Protein AF-A0A7W0YVH3-F1 (afdb_monomer)

Structure (mmCIF, N/CA/C/O backbone):
data_AF-A0A7W0YVH3-F1
#
_entry.id   AF-A0A7W0YVH3-F1
#
loop_
_atom_site.group_PDB
_atom_site.id
_atom_site.type_symbol
_atom_site.label_atom_id
_atom_site.label_alt_id
_atom_site.label_comp_id
_atom_site.label_asym_id
_atom_site.label_entity_id
_atom_site.label_seq_id
_atom_site.pdbx_PDB_ins_code
_atom_site.Cartn_x
_atom_site.Cartn_y
_atom_site.Cartn_z
_atom_site.occupancy
_atom_site.B_iso_or_equiv
_atom_site.auth_seq_id
_atom_site.auth_comp_id
_atom_site.auth_asym_id
_atom_site.auth_atom_id
_atom_site.pdbx_PDB_model_num
ATOM 1 N N . MET A 1 1 ? -7.917 25.726 10.525 1.00 43.38 1 MET A N 1
ATOM 2 C CA . MET A 1 1 ? -8.535 24.396 10.728 1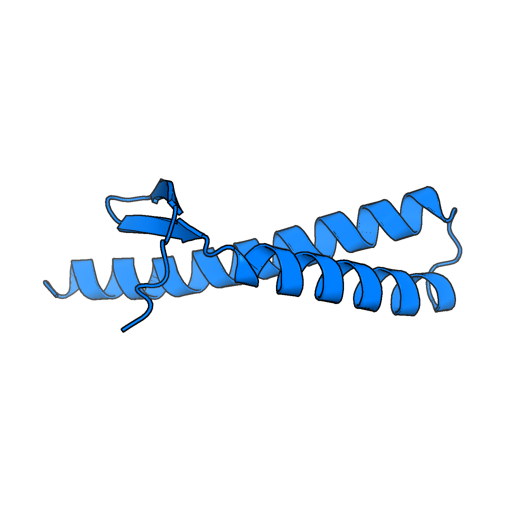.00 43.38 1 MET A CA 1
ATOM 3 C C . MET A 1 1 ? -8.857 23.802 9.361 1.00 43.38 1 MET A C 1
ATOM 5 O O . MET A 1 1 ? -9.995 23.834 8.914 1.00 43.38 1 MET A O 1
ATOM 9 N N . THR A 1 2 ? -7.838 23.349 8.632 1.00 48.91 2 THR A N 1
ATOM 10 C CA . THR A 1 2 ? -8.012 22.652 7.352 1.00 48.91 2 THR A CA 1
ATOM 11 C C . THR A 1 2 ? -8.494 21.240 7.657 1.00 48.91 2 THR A C 1
ATOM 13 O O . THR A 1 2 ? -7.697 20.345 7.919 1.00 48.91 2 THR A O 1
ATOM 16 N N . GLY A 1 3 ? -9.816 21.057 7.708 1.00 50.22 3 GLY A N 1
ATOM 17 C CA . GLY A 1 3 ? -10.417 19.736 7.833 1.00 50.22 3 GLY A CA 1
ATOM 18 C C . GLY A 1 3 ? -9.911 18.860 6.694 1.00 50.22 3 GLY A C 1
ATOM 19 O O . GLY A 1 3 ? -10.185 19.142 5.526 1.00 50.22 3 GLY A O 1
ATOM 20 N N . SER A 1 4 ? -9.133 17.836 7.029 1.00 57.34 4 SER A N 1
ATOM 21 C CA . SER A 1 4 ? -8.781 16.757 6.120 1.00 57.34 4 SER A CA 1
ATOM 22 C C . SER A 1 4 ? -10.087 16.173 5.589 1.00 57.34 4 SER A C 1
ATOM 24 O O . SER A 1 4 ? -10.818 15.482 6.298 1.00 57.34 4 SER A O 1
ATOM 26 N N . ARG A 1 5 ? -10.436 16.526 4.347 1.00 64.75 5 ARG A N 1
ATOM 27 C CA . ARG A 1 5 ? -11.574 15.939 3.640 1.00 64.75 5 ARG A CA 1
ATOM 28 C C . ARG A 1 5 ? -11.228 14.480 3.371 1.00 64.75 5 ARG A C 1
ATOM 30 O O . ARG A 1 5 ? -10.622 14.167 2.350 1.00 64.75 5 ARG A O 1
ATOM 37 N N . SER A 1 6 ? -11.581 13.615 4.315 1.00 65.88 6 SER A N 1
ATOM 38 C CA . SER A 1 6 ? -11.597 12.180 4.090 1.00 65.88 6 SER A CA 1
ATOM 39 C C . SER A 1 6 ? -12.750 11.875 3.147 1.00 65.88 6 SER A C 1
ATOM 41 O O . SER A 1 6 ? -13.915 12.163 3.433 1.00 65.88 6 SER A O 1
ATOM 43 N N . LEU A 1 7 ? -12.415 11.345 1.975 1.00 72.06 7 LEU A N 1
ATOM 44 C CA . LEU A 1 7 ? -13.404 10.852 1.033 1.00 72.06 7 LEU A CA 1
ATOM 45 C C . LEU A 1 7 ? -13.787 9.443 1.491 1.00 72.06 7 LEU A C 1
ATOM 47 O O . LEU A 1 7 ? -12.912 8.574 1.535 1.00 72.06 7 LEU A O 1
ATOM 51 N N . PRO A 1 8 ? -15.048 9.195 1.888 1.00 73.19 8 PRO A N 1
ATOM 52 C CA . PRO A 1 8 ? -15.478 7.854 2.253 1.00 73.19 8 PRO A CA 1
ATOM 53 C C . PRO A 1 8 ? -15.426 6.969 1.005 1.00 73.19 8 PRO A C 1
ATOM 55 O O . PRO A 1 8 ? -16.110 7.250 0.026 1.00 73.19 8 PRO A O 1
ATOM 58 N N . LEU A 1 9 ? -14.610 5.916 1.041 1.00 77.56 9 LEU A N 1
ATOM 59 C CA . LEU A 1 9 ? -14.450 4.990 -0.081 1.00 77.56 9 LEU A CA 1
ATOM 60 C C . LEU A 1 9 ? -15.374 3.786 0.063 1.00 77.56 9 LEU A C 1
ATOM 62 O O . LEU A 1 9 ? -16.119 3.448 -0.850 1.00 77.56 9 LEU A O 1
ATOM 66 N N . VAL A 1 10 ? -15.324 3.131 1.222 1.00 81.62 10 VAL A N 1
ATOM 67 C CA . VAL A 1 10 ? -16.025 1.868 1.462 1.00 81.62 10 VAL A CA 1
ATOM 68 C C . VAL A 1 10 ? -16.479 1.780 2.914 1.00 81.62 10 VAL A C 1
ATOM 70 O O . VAL A 1 10 ? -15.933 2.430 3.810 1.00 81.62 10 VAL A O 1
ATOM 73 N N . ARG A 1 11 ? -17.515 0.979 3.162 1.00 79.19 11 ARG A N 1
ATOM 74 C CA . ARG A 1 11 ? -17.950 0.620 4.511 1.00 79.19 11 ARG A CA 1
ATOM 75 C C . ARG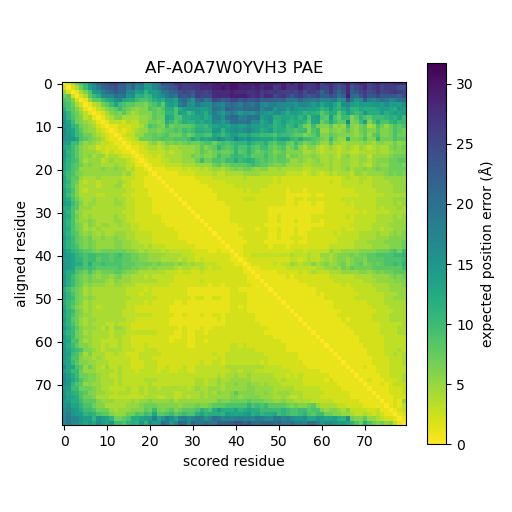 A 1 11 ? -17.747 -0.876 4.711 1.00 79.19 11 ARG A C 1
ATOM 77 O O . ARG A 1 11 ? -18.371 -1.670 4.016 1.00 79.19 11 ARG A O 1
ATOM 84 N N . VAL A 1 12 ? -16.901 -1.248 5.666 1.00 81.19 12 VAL A N 1
ATOM 85 C CA . VAL A 1 12 ? -16.539 -2.645 5.955 1.00 81.19 12 VAL A CA 1
ATOM 86 C C . VAL A 1 12 ? -16.972 -2.962 7.385 1.00 81.19 12 VAL A C 1
ATOM 88 O O . VAL A 1 12 ? -16.625 -2.231 8.305 1.00 81.19 12 VAL A O 1
ATOM 91 N N . PHE A 1 13 ? -17.811 -3.986 7.580 1.00 78.94 13 PHE A N 1
ATOM 92 C CA . PHE A 1 13 ? -18.391 -4.364 8.888 1.00 78.94 13 PHE A CA 1
ATOM 93 C C . PHE A 1 13 ? -19.075 -3.222 9.674 1.00 78.9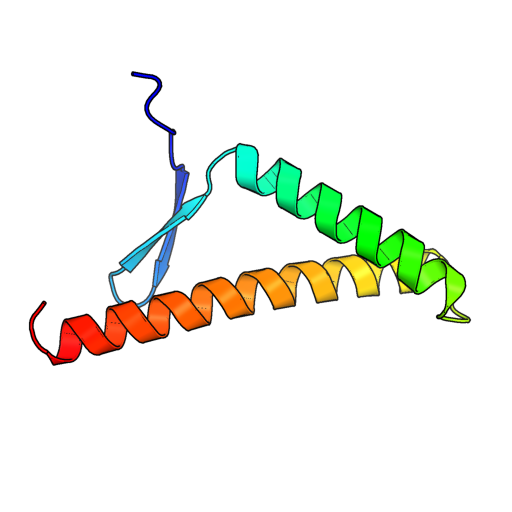4 13 PHE A C 1
ATOM 95 O O . PHE A 1 13 ? -19.171 -3.267 10.900 1.00 78.94 13 PHE A O 1
ATOM 102 N N . GLY A 1 14 ? -19.582 -2.202 8.972 1.00 77.38 14 GLY A N 1
ATOM 103 C CA . GLY A 1 14 ? -20.188 -1.004 9.570 1.00 77.38 14 GLY A CA 1
ATOM 104 C C . GLY A 1 14 ? -19.206 0.145 9.840 1.00 77.38 14 GLY A C 1
ATOM 105 O O . GLY A 1 14 ? -19.653 1.258 10.107 1.00 77.38 14 GLY A O 1
ATOM 106 N N . ILE A 1 15 ? -17.899 -0.085 9.683 1.00 80.75 15 ILE A N 1
ATOM 107 C CA . ILE A 1 15 ? -16.827 0.898 9.876 1.00 80.75 15 ILE A CA 1
ATOM 108 C C . ILE A 1 15 ? -16.578 1.644 8.563 1.00 80.75 15 ILE A C 1
ATOM 110 O O . ILE A 1 15 ? -16.527 1.048 7.484 1.00 80.75 15 ILE A O 1
ATOM 114 N N . ARG A 1 16 ? -16.465 2.972 8.642 1.00 83.81 16 ARG A N 1
ATOM 115 C CA . ARG A 1 16 ? -16.273 3.841 7.476 1.00 83.81 16 ARG A CA 1
ATOM 116 C C . ARG A 1 16 ? -14.779 3.937 7.163 1.00 83.81 16 ARG A C 1
ATOM 118 O O . ARG A 1 16 ? -14.034 4.513 7.947 1.00 83.81 16 ARG A O 1
ATOM 125 N N . VAL A 1 17 ? -14.360 3.404 6.020 1.00 85.50 17 VAL A N 1
ATOM 126 C CA . VAL A 1 17 ? -12.983 3.522 5.528 1.00 85.50 17 VAL A CA 1
ATOM 127 C C . VAL A 1 17 ? -12.938 4.681 4.539 1.00 85.50 17 VAL A C 1
ATOM 129 O O . VAL A 1 17 ? -13.646 4.686 3.527 1.00 85.50 17 VAL A O 1
ATOM 132 N N . GLY A 1 18 ? -12.142 5.695 4.861 1.00 87.50 18 GLY A N 1
ATOM 133 C CA . GLY A 1 18 ? -11.953 6.876 4.029 1.00 87.50 18 GLY A CA 1
ATOM 134 C C . GLY A 1 18 ? -10.494 7.067 3.651 1.00 87.50 18 GLY A C 1
ATOM 135 O O . GLY A 1 18 ? -9.598 6.596 4.347 1.00 87.50 18 GLY A O 1
ATOM 136 N N . VAL A 1 19 ? -10.268 7.786 2.556 1.00 86.94 19 VAL A N 1
ATOM 137 C CA . VAL A 1 19 ? -8.930 8.141 2.084 1.00 86.94 19 VAL A CA 1
ATOM 138 C C . VAL A 1 19 ? -8.774 9.655 2.043 1.00 86.94 19 VAL A C 1
ATOM 140 O O . VAL A 1 19 ? -9.695 10.378 1.661 1.00 86.94 19 VAL A O 1
ATOM 143 N N . ASN A 1 20 ? -7.603 10.141 2.440 1.00 89.69 20 ASN A N 1
ATOM 144 C CA . ASN A 1 20 ? -7.232 11.547 2.301 1.00 89.69 20 ASN A CA 1
ATOM 145 C C . ASN A 1 20 ? -6.376 11.725 1.038 1.00 89.69 20 ASN A C 1
ATOM 147 O O . ASN A 1 20 ? -5.651 10.801 0.681 1.00 89.69 20 ASN A O 1
ATOM 151 N N . PRO A 1 21 ? -6.354 12.906 0.396 1.00 88.38 21 PRO A N 1
ATOM 152 C CA . PRO A 1 21 ? -5.497 13.145 -0.771 1.00 88.38 21 PRO A CA 1
ATOM 153 C C . PRO A 1 21 ? -4.008 12.838 -0.533 1.00 88.38 21 PRO A C 1
ATOM 155 O O . PRO A 1 21 ? -3.335 12.325 -1.422 1.00 88.38 21 PRO A O 1
ATOM 158 N N . SER A 1 22 ? -3.502 13.077 0.683 1.00 89.44 22 SER A N 1
ATOM 159 C CA . SER A 1 22 ? -2.122 12.746 1.073 1.00 89.44 22 SER A CA 1
ATOM 160 C C . SER A 1 22 ? -1.811 11.248 1.027 1.00 89.44 22 SER A C 1
ATOM 162 O O . SER A 1 22 ? -0.654 10.872 0.880 1.00 89.44 22 SER A O 1
ATOM 164 N N . TRP A 1 23 ? -2.821 10.383 1.120 1.00 92.56 23 TRP A N 1
ATOM 165 C CA . TRP A 1 23 ? -2.635 8.939 1.023 1.00 92.56 23 TRP A CA 1
ATOM 166 C C . TRP A 1 23 ? -2.137 8.527 -0.363 1.00 92.56 23 TRP A C 1
ATOM 168 O O . TRP A 1 23 ? -1.251 7.687 -0.454 1.00 92.56 23 TRP A O 1
ATOM 178 N N . PHE A 1 24 ? -2.633 9.162 -1.432 1.00 92.81 24 PHE A N 1
ATOM 179 C CA . PHE A 1 24 ? -2.159 8.889 -2.791 1.00 92.81 24 PHE A CA 1
ATOM 180 C C . PHE A 1 24 ? -0.690 9.277 -2.964 1.00 92.81 24 PHE A C 1
ATOM 182 O O . PHE A 1 24 ? 0.061 8.539 -3.590 1.00 92.81 24 PHE A O 1
ATOM 189 N N . LEU A 1 25 ? -0.260 10.390 -2.359 1.00 95.69 25 LEU A N 1
ATOM 190 C CA . LEU A 1 25 ? 1.151 10.777 -2.354 1.00 95.69 25 LEU A CA 1
ATOM 191 C C . LEU A 1 25 ? 2.016 9.679 -1.720 1.00 95.69 25 LEU A C 1
ATOM 193 O O . LEU A 1 25 ? 3.000 9.261 -2.321 1.00 95.69 25 LEU A O 1
ATOM 197 N N . ILE A 1 26 ? 1.626 9.177 -0.543 1.00 96.38 26 ILE A N 1
ATOM 198 C CA . ILE A 1 26 ? 2.367 8.098 0.125 1.00 96.38 26 ILE A CA 1
ATOM 199 C C . ILE A 1 26 ? 2.325 6.812 -0.708 1.00 96.38 26 ILE A C 1
ATOM 201 O O . ILE A 1 26 ? 3.357 6.169 -0.860 1.00 96.38 26 ILE A O 1
ATOM 205 N N . LEU A 1 27 ? 1.177 6.454 -1.293 1.00 96.31 27 LEU A N 1
ATOM 206 C CA . LEU A 1 27 ? 1.055 5.282 -2.163 1.00 96.31 27 LEU A CA 1
ATOM 207 C C . LEU A 1 27 ? 2.064 5.330 -3.318 1.00 96.31 27 LEU A C 1
ATOM 209 O O . LEU A 1 27 ? 2.787 4.361 -3.531 1.00 96.31 27 LEU A O 1
ATOM 213 N N . PHE A 1 28 ? 2.138 6.450 -4.040 1.00 97.25 28 PHE A N 1
ATOM 214 C CA . PHE A 1 28 ? 3.065 6.585 -5.164 1.00 97.25 28 PHE A CA 1
ATOM 215 C C . PHE A 1 28 ? 4.528 6.577 -4.722 1.00 97.25 28 PHE A C 1
ATOM 217 O O . PHE A 1 28 ? 5.347 5.954 -5.391 1.00 97.25 28 PHE A O 1
ATOM 224 N N . VAL A 1 29 ? 4.853 7.194 -3.581 1.00 98.25 29 VAL A N 1
ATOM 225 C CA . VAL A 1 29 ? 6.204 7.120 -3.002 1.00 98.25 29 VAL A CA 1
ATOM 226 C C . VAL A 1 29 ? 6.573 5.675 -2.667 1.00 98.25 29 VAL A C 1
ATOM 228 O O . VAL A 1 29 ? 7.657 5.231 -3.021 1.00 98.25 29 VAL A O 1
ATOM 231 N N . VAL A 1 30 ? 5.672 4.912 -2.043 1.00 98.19 30 VAL A N 1
ATOM 232 C CA . VAL A 1 30 ? 5.920 3.499 -1.711 1.00 98.19 30 VAL A CA 1
ATOM 233 C C . VAL A 1 30 ? 6.114 2.658 -2.973 1.00 98.19 30 VAL A C 1
ATOM 235 O O . VAL A 1 30 ? 7.049 1.867 -3.025 1.00 98.19 30 VAL A O 1
ATOM 238 N N . ILE A 1 31 ? 5.281 2.842 -4.004 1.00 98.38 31 ILE A N 1
ATOM 239 C CA . ILE A 1 31 ? 5.443 2.138 -5.287 1.00 98.38 31 ILE A CA 1
ATOM 240 C C . ILE A 1 31 ? 6.793 2.476 -5.921 1.00 98.38 31 ILE A C 1
ATOM 242 O O . ILE A 1 31 ? 7.478 1.568 -6.375 1.00 98.38 31 ILE A O 1
ATOM 246 N N . PHE A 1 32 ? 7.183 3.753 -5.932 1.00 98.19 32 PHE A N 1
ATOM 247 C CA . PHE A 1 32 ? 8.464 4.190 -6.484 1.00 98.19 32 PHE A CA 1
ATOM 248 C C . PHE A 1 32 ? 9.644 3.539 -5.754 1.00 98.19 32 PHE A C 1
ATOM 250 O O . PHE A 1 32 ? 10.503 2.955 -6.402 1.00 98.19 32 PHE A O 1
ATOM 257 N N . LEU A 1 33 ? 9.644 3.565 -4.418 1.00 98.38 33 LEU A N 1
ATOM 258 C CA . LEU A 1 33 ? 10.700 2.949 -3.607 1.00 98.38 33 LEU A CA 1
ATOM 259 C C . LEU A 1 33 ? 10.780 1.430 -3.808 1.00 98.38 33 LEU A C 1
ATOM 261 O O . LEU A 1 33 ? 11.871 0.869 -3.871 1.00 98.38 33 LEU A O 1
ATOM 265 N N . LEU A 1 34 ? 9.631 0.756 -3.911 1.00 98.12 34 LEU A N 1
ATOM 266 C CA . LEU A 1 34 ? 9.591 -0.680 -4.180 1.00 98.12 34 LEU A CA 1
ATOM 267 C C . LEU A 1 34 ? 10.077 -0.998 -5.590 1.00 98.12 34 LEU A C 1
ATOM 269 O O . LEU A 1 34 ? 10.837 -1.939 -5.758 1.00 98.12 34 LEU A O 1
ATOM 273 N N . TRP A 1 35 ? 9.649 -0.241 -6.597 1.00 98.06 35 TRP A N 1
ATOM 274 C CA . TRP A 1 35 ? 10.080 -0.451 -7.974 1.00 98.06 35 TRP A CA 1
ATOM 275 C C . TRP A 1 35 ? 11.585 -0.237 -8.133 1.00 98.06 35 TRP A C 1
ATOM 277 O O . TRP A 1 35 ? 12.234 -1.082 -8.738 1.00 98.06 35 TRP A O 1
ATOM 287 N N . ASP A 1 36 ? 12.138 0.823 -7.541 1.00 97.69 36 ASP A N 1
ATOM 288 C CA . ASP A 1 36 ? 13.577 1.111 -7.528 1.00 97.69 36 ASP A CA 1
ATOM 289 C C . ASP A 1 36 ? 14.365 -0.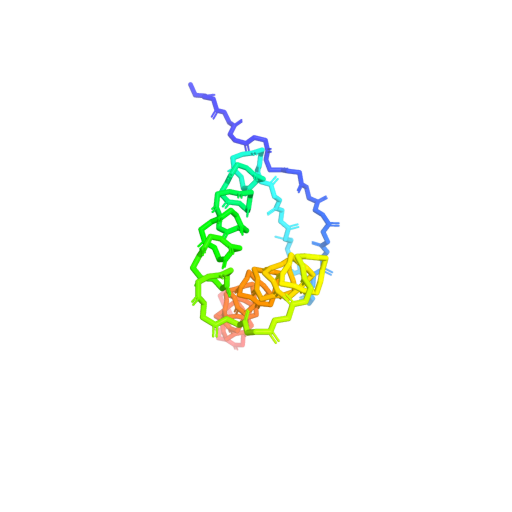052 -6.902 1.00 97.69 36 ASP A C 1
ATOM 291 O O . ASP A 1 36 ? 15.180 -0.691 -7.565 1.00 97.69 36 ASP A O 1
ATOM 295 N N . SER A 1 37 ? 14.002 -0.451 -5.679 1.00 97.69 37 SER A N 1
ATOM 296 C CA . SER A 1 37 ? 14.661 -1.562 -4.980 1.00 97.69 37 SER A CA 1
ATOM 297 C C . SER A 1 37 ? 14.504 -2.914 -5.692 1.00 97.69 37 SER A C 1
ATOM 299 O O . SER A 1 37 ? 15.441 -3.717 -5.727 1.00 97.69 37 SER A O 1
ATOM 301 N N . LEU A 1 38 ? 13.325 -3.196 -6.253 1.00 97.25 38 LEU A N 1
ATOM 302 C CA . LEU A 1 38 ? 13.059 -4.451 -6.954 1.00 97.25 38 LEU A CA 1
ATOM 303 C C . LEU A 1 38 ? 13.721 -4.493 -8.332 1.00 97.25 38 LEU A C 1
ATOM 305 O O . LEU A 1 38 ? 14.057 -5.581 -8.785 1.00 97.25 38 LEU A O 1
ATOM 309 N N . SER A 1 39 ? 13.947 -3.351 -8.984 1.00 96.75 39 SER A N 1
ATOM 310 C CA . SER A 1 39 ? 14.641 -3.296 -10.280 1.00 96.75 39 SER A CA 1
ATOM 311 C C . SER A 1 39 ? 16.113 -3.685 -10.159 1.00 96.75 39 SER A C 1
ATOM 313 O O . SER A 1 39 ? 16.685 -4.210 -11.108 1.00 96.75 39 SER A O 1
ATOM 315 N N . GLU A 1 40 ? 16.718 -3.480 -8.987 1.00 96.00 40 GLU A N 1
ATOM 316 C CA . GLU A 1 40 ? 18.093 -3.908 -8.710 1.00 96.00 40 GLU A CA 1
ATOM 317 C C . GLU A 1 40 ? 18.204 -5.393 -8.333 1.00 96.00 40 GLU A C 1
ATOM 319 O O . GLU A 1 40 ? 19.277 -5.984 -8.446 1.00 96.00 40 GLU A O 1
ATOM 324 N N . THR A 1 41 ? 17.116 -6.006 -7.854 1.00 95.81 41 THR A N 1
ATOM 325 C CA . THR A 1 41 ? 17.146 -7.352 -7.252 1.00 95.81 41 THR A CA 1
ATOM 326 C C . THR A 1 41 ? 16.411 -8.422 -8.052 1.00 95.81 41 THR A C 1
ATOM 328 O O . THR A 1 41 ? 16.779 -9.595 -7.973 1.00 95.81 41 THR A O 1
ATOM 331 N N . LEU A 1 42 ? 15.379 -8.060 -8.813 1.00 95.56 42 LEU A N 1
ATOM 332 C CA . LEU A 1 42 ? 14.630 -8.982 -9.659 1.00 95.56 42 LEU A CA 1
ATOM 333 C C . LEU A 1 42 ? 15.200 -8.991 -11.076 1.00 95.56 42 LEU A C 1
ATOM 335 O O . LEU A 1 42 ? 15.126 -7.995 -11.789 1.00 95.56 42 LEU A O 1
ATOM 339 N N . ASP A 1 43 ? 15.657 -10.159 -11.525 1.00 95.88 43 ASP A N 1
ATOM 340 C CA . ASP A 1 43 ? 15.971 -10.394 -12.936 1.00 95.88 43 ASP A CA 1
ATOM 341 C C . ASP A 1 43 ? 14.678 -10.686 -13.718 1.00 95.88 43 ASP A C 1
ATOM 343 O O . ASP A 1 43 ? 14.308 -11.831 -13.991 1.00 95.88 43 ASP A O 1
ATOM 347 N N . ALA A 1 44 ? 13.906 -9.633 -13.978 1.00 96.06 44 ALA A N 1
ATOM 348 C CA . ALA A 1 44 ? 12.641 -9.690 -14.700 1.00 96.06 44 ALA A CA 1
ATOM 349 C C . ALA A 1 44 ? 12.462 -8.450 -15.585 1.00 96.06 44 ALA A C 1
ATOM 351 O O . ALA A 1 44 ? 13.171 -7.457 -15.455 1.00 96.06 44 ALA A O 1
ATOM 352 N N . SER A 1 45 ? 11.477 -8.489 -16.489 1.00 97.38 45 SER A N 1
ATOM 353 C CA . SER A 1 45 ? 11.156 -7.312 -17.304 1.00 97.38 45 SER A CA 1
ATOM 354 C C . SER A 1 45 ? 10.740 -6.124 -16.428 1.00 97.38 45 SER A C 1
ATOM 356 O O . SER A 1 45 ? 10.068 -6.314 -15.412 1.00 97.38 45 SER A O 1
ATOM 358 N N . GLU A 1 46 ? 11.055 -4.901 -16.860 1.00 96.31 46 GLU A N 1
ATOM 359 C CA . GLU A 1 46 ? 10.676 -3.664 -16.158 1.00 96.31 46 GLU A CA 1
ATOM 360 C C . GLU A 1 46 ? 9.168 -3.617 -15.852 1.00 96.31 46 GLU A C 1
ATOM 362 O O . GLU A 1 46 ? 8.753 -3.264 -14.748 1.00 96.31 46 GLU A O 1
ATOM 367 N N . THR A 1 47 ? 8.337 -4.065 -16.801 1.00 97.56 47 THR A N 1
ATOM 368 C CA . THR A 1 47 ? 6.884 -4.163 -16.620 1.00 97.56 47 THR A CA 1
ATOM 369 C C . THR A 1 47 ? 6.510 -5.137 -15.505 1.00 97.56 47 THR A C 1
ATOM 371 O O . THR A 1 47 ? 5.638 -4.833 -14.691 1.00 97.56 47 THR A O 1
ATOM 374 N N . THR A 1 48 ? 7.167 -6.298 -15.433 1.00 97.94 48 THR A N 1
ATOM 375 C CA . THR A 1 48 ? 6.941 -7.275 -14.360 1.00 97.94 48 THR A CA 1
ATOM 376 C C . THR A 1 48 ? 7.322 -6.687 -13.007 1.00 97.94 48 THR A C 1
ATOM 378 O O . THR A 1 48 ? 6.528 -6.764 -12.072 1.00 97.94 48 THR A O 1
ATOM 381 N N . VAL A 1 49 ? 8.500 -6.069 -12.902 1.00 98.19 49 VAL A N 1
ATOM 382 C CA . VAL A 1 49 ? 8.981 -5.453 -11.656 1.00 98.19 49 VAL A CA 1
ATOM 383 C C . VAL A 1 49 ? 8.021 -4.361 -11.185 1.00 98.19 49 VAL A C 1
ATOM 385 O O . VAL A 1 49 ? 7.629 -4.343 -10.018 1.00 98.19 49 VAL A O 1
ATOM 388 N N . TYR A 1 50 ? 7.566 -3.501 -12.098 1.00 97.81 50 TYR A N 1
ATOM 389 C CA . TYR A 1 50 ? 6.580 -2.466 -11.795 1.00 97.81 50 TYR A CA 1
ATOM 390 C C . TYR A 1 50 ? 5.256 -3.052 -11.283 1.00 97.81 50 TYR A C 1
ATOM 392 O O . TYR A 1 50 ? 4.736 -2.606 -10.259 1.00 97.81 50 TYR A O 1
ATOM 400 N N . LEU A 1 51 ? 4.720 -4.089 -11.939 1.00 98.44 51 LEU A N 1
ATOM 401 C CA . LEU A 1 51 ? 3.493 -4.757 -11.489 1.00 98.44 51 LEU A CA 1
ATOM 402 C C . LEU A 1 51 ? 3.652 -5.374 -10.096 1.00 98.44 51 LEU A C 1
ATOM 404 O O . LEU A 1 51 ? 2.753 -5.241 -9.263 1.00 98.44 51 LEU A O 1
ATOM 408 N N . VAL A 1 52 ? 4.793 -6.00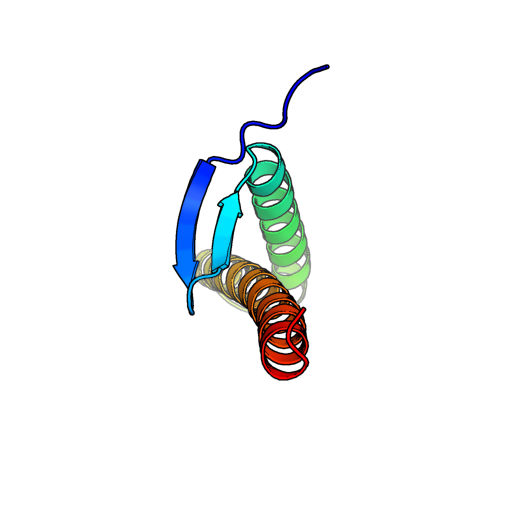8 -9.820 1.00 98.31 52 VAL A N 1
ATOM 409 C CA . VAL A 1 52 ? 5.0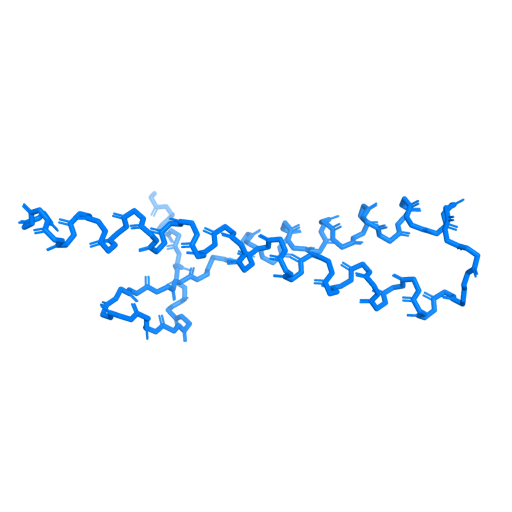99 -6.562 -8.494 1.00 98.31 52 VAL A CA 1
ATOM 410 C C . VAL A 1 52 ? 5.153 -5.449 -7.448 1.00 98.31 52 VAL A C 1
ATOM 412 O O . VAL A 1 52 ? 4.528 -5.592 -6.399 1.00 98.31 52 VAL A O 1
ATOM 415 N N . ALA A 1 53 ? 5.809 -4.321 -7.737 1.00 98.31 53 ALA A N 1
ATOM 416 C CA . ALA A 1 53 ? 5.859 -3.167 -6.837 1.00 98.31 53 ALA A CA 1
ATOM 417 C C . ALA A 1 53 ? 4.456 -2.614 -6.524 1.00 98.31 53 ALA A C 1
ATOM 419 O O . ALA A 1 53 ? 4.133 -2.358 -5.361 1.00 98.31 53 ALA A O 1
ATOM 420 N N . VAL A 1 54 ? 3.590 -2.492 -7.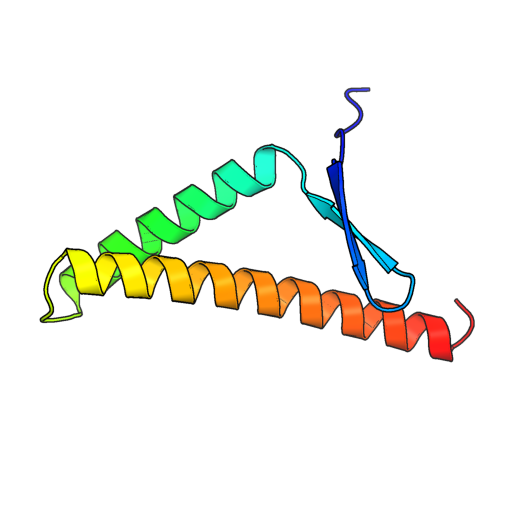536 1.00 98.38 54 VAL A N 1
ATOM 421 C CA . VAL A 1 54 ? 2.194 -2.049 -7.370 1.00 98.38 54 VAL A CA 1
ATOM 422 C C . VAL A 1 54 ? 1.396 -3.023 -6.500 1.00 98.38 54 VAL A C 1
ATOM 424 O O . VAL A 1 54 ? 0.722 -2.597 -5.560 1.00 98.38 54 VAL A O 1
ATOM 427 N N . VAL A 1 55 ? 1.479 -4.329 -6.773 1.00 98.44 55 VAL A N 1
ATOM 428 C CA . VAL A 1 55 ? 0.763 -5.361 -6.001 1.00 98.44 55 VAL A CA 1
ATOM 429 C C . VAL A 1 55 ? 1.272 -5.428 -4.562 1.00 98.44 55 VAL A C 1
ATOM 431 O O . VAL A 1 55 ? 0.468 -5.540 -3.633 1.0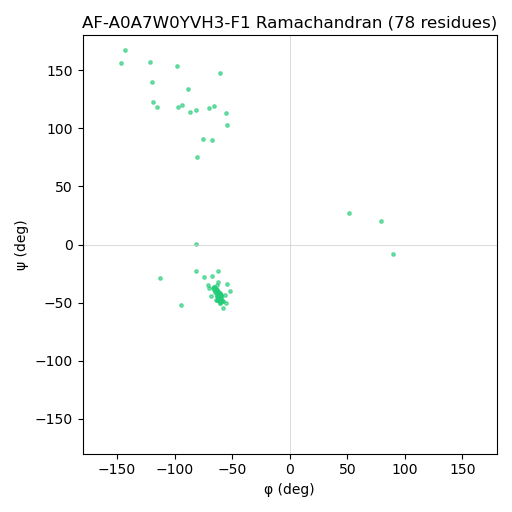0 98.44 55 VAL A O 1
ATOM 434 N N . ALA A 1 56 ? 2.584 -5.317 -4.356 1.00 98.06 56 ALA A N 1
ATOM 435 C CA . ALA A 1 56 ? 3.198 -5.300 -3.035 1.00 98.06 56 ALA A CA 1
ATOM 436 C C . ALA A 1 56 ? 2.755 -4.072 -2.226 1.00 98.06 56 ALA A C 1
ATOM 438 O O . ALA A 1 56 ? 2.294 -4.226 -1.094 1.00 98.06 56 ALA A O 1
ATOM 439 N N . ALA A 1 57 ? 2.793 -2.872 -2.818 1.00 98.19 57 ALA A N 1
ATOM 440 C CA . ALA A 1 57 ? 2.292 -1.654 -2.182 1.00 98.19 57 ALA A CA 1
ATOM 441 C C . ALA A 1 57 ? 0.806 -1.783 -1.814 1.00 98.19 57 ALA A C 1
ATOM 443 O O . ALA A 1 57 ? 0.420 -1.519 -0.674 1.00 98.19 57 ALA A O 1
ATOM 444 N N . ALA A 1 58 ? -0.033 -2.244 -2.747 1.00 97.19 58 ALA A N 1
ATOM 445 C CA . ALA A 1 58 ? -1.462 -2.429 -2.504 1.00 97.19 58 ALA A CA 1
ATOM 446 C C . ALA A 1 58 ? -1.726 -3.431 -1.366 1.00 97.19 58 ALA A C 1
ATOM 448 O O . ALA A 1 58 ? -2.550 -3.167 -0.490 1.00 97.19 58 ALA A O 1
ATOM 449 N N . SER A 1 59 ? -0.987 -4.542 -1.338 1.00 98.00 59 SER A N 1
ATOM 450 C CA . SER A 1 59 ? -1.082 -5.566 -0.289 1.00 98.00 59 SER A CA 1
ATOM 451 C C . SER A 1 59 ? -0.637 -5.039 1.075 1.00 98.00 59 SER A C 1
ATOM 453 O O . SER A 1 59 ? -1.278 -5.323 2.085 1.00 98.00 59 SER A O 1
ATOM 455 N N . PHE A 1 60 ? 0.415 -4.218 1.113 1.00 97.12 60 PHE A N 1
ATOM 456 C CA . PHE A 1 60 ? 0.883 -3.565 2.332 1.00 97.12 60 PHE A CA 1
ATOM 457 C C . PHE A 1 60 ? -0.192 -2.646 2.931 1.00 97.12 60 PHE A C 1
ATOM 459 O O . PHE A 1 60 ? -0.551 -2.790 4.101 1.00 97.12 60 PHE A O 1
ATOM 466 N N . PHE A 1 61 ? -0.787 -1.763 2.125 1.00 95.50 61 PHE A N 1
ATOM 467 C CA . PHE A 1 61 ? -1.885 -0.910 2.594 1.00 95.50 61 PHE A CA 1
ATOM 468 C C . PHE A 1 61 ? -3.126 -1.716 2.987 1.00 95.50 61 PHE A C 1
ATOM 470 O O . PHE A 1 61 ? -3.759 -1.402 3.996 1.00 95.50 61 PHE A O 1
ATOM 477 N N . ALA A 1 62 ? -3.460 -2.770 2.238 1.00 94.62 62 ALA A N 1
ATOM 478 C CA . ALA A 1 62 ? -4.557 -3.664 2.593 1.00 94.62 62 ALA A CA 1
ATOM 479 C C . ALA A 1 62 ? -4.323 -4.331 3.958 1.00 94.62 62 ALA A C 1
ATOM 481 O O . ALA A 1 62 ? -5.243 -4.382 4.771 1.00 94.62 62 ALA A O 1
ATOM 482 N N . SER A 1 63 ? -3.094 -4.765 4.252 1.00 96.81 63 SER A N 1
ATOM 483 C CA . SER A 1 63 ? -2.726 -5.322 5.559 1.00 96.81 63 SER A CA 1
ATOM 484 C C . SER A 1 63 ? -2.926 -4.317 6.692 1.00 96.81 63 SER A C 1
ATOM 486 O O . SER A 1 63 ? -3.457 -4.687 7.736 1.00 96.81 63 SER A O 1
ATOM 488 N N . ILE A 1 64 ? -2.547 -3.049 6.496 1.00 95.06 64 ILE A N 1
ATOM 489 C CA . ILE A 1 64 ? -2.775 -1.991 7.495 1.00 95.06 64 ILE A CA 1
ATOM 490 C C . ILE A 1 64 ? -4.274 -1.815 7.742 1.00 95.06 64 ILE A C 1
ATOM 492 O O . ILE A 1 64 ? -4.719 -1.833 8.885 1.00 95.06 64 ILE A O 1
ATOM 496 N N . VAL A 1 65 ? -5.078 -1.707 6.681 1.00 91.94 65 VAL A N 1
ATOM 497 C CA . VAL A 1 65 ? -6.535 -1.566 6.823 1.00 91.94 65 VAL A CA 1
ATOM 498 C C . VAL A 1 65 ? -7.132 -2.763 7.563 1.00 91.94 65 VAL A C 1
ATOM 500 O O . VAL A 1 65 ? -7.955 -2.576 8.454 1.00 91.94 65 VAL A O 1
ATOM 503 N N . LEU A 1 66 ? -6.711 -3.986 7.237 1.00 92.94 66 LEU A N 1
ATOM 504 C CA . LEU A 1 66 ? -7.169 -5.195 7.923 1.00 92.94 66 LEU A CA 1
ATOM 505 C C . LEU A 1 66 ? -6.751 -5.227 9.400 1.00 92.94 66 LEU A C 1
ATOM 507 O O . LEU A 1 66 ? -7.551 -5.643 10.236 1.00 92.94 66 LEU A O 1
ATOM 511 N N . HIS A 1 67 ? -5.545 -4.762 9.731 1.00 93.94 67 HIS A N 1
ATOM 512 C CA . HIS A 1 67 ? -5.069 -4.642 11.110 1.00 93.94 67 HIS A CA 1
ATOM 513 C C . HIS A 1 67 ? -5.951 -3.691 11.929 1.00 93.94 67 HIS A C 1
ATOM 515 O O . HIS A 1 67 ? -6.465 -4.073 12.980 1.00 93.94 67 HIS A O 1
ATOM 521 N N . GLU A 1 68 ? -6.210 -2.493 11.403 1.00 93.38 68 GLU A N 1
ATOM 522 C CA . GLU A 1 68 ? -7.069 -1.501 12.060 1.00 93.38 68 GLU A CA 1
ATOM 523 C C . GLU A 1 68 ? -8.527 -1.968 12.159 1.00 93.38 68 GLU A C 1
ATOM 525 O O . GLU A 1 68 ? -9.199 -1.748 13.168 1.00 93.38 68 GLU A O 1
ATOM 530 N N . LEU A 1 69 ? -9.028 -2.675 11.140 1.00 91.38 69 LEU A N 1
ATOM 531 C CA . LEU A 1 69 ? -10.341 -3.320 11.203 1.00 91.38 69 LEU A CA 1
ATOM 532 C C . LEU A 1 69 ? -10.394 -4.394 12.294 1.00 91.38 69 LEU A C 1
ATOM 534 O O . LEU A 1 69 ? -11.438 -4.551 12.925 1.00 91.38 69 LEU A O 1
ATOM 538 N N . GLY A 1 70 ? -9.293 -5.108 12.535 1.00 91.75 70 GLY A N 1
ATOM 539 C CA . GLY A 1 70 ? -9.156 -6.042 13.649 1.00 91.75 70 GLY A CA 1
ATOM 540 C C . GLY A 1 70 ? -9.352 -5.352 14.997 1.00 91.75 70 GLY A C 1
ATOM 541 O O . GLY A 1 70 ? -10.172 -5.808 15.796 1.00 91.75 70 GLY A O 1
ATOM 542 N N . HIS A 1 71 ? -8.687 -4.214 15.213 1.00 93.44 71 HIS A N 1
ATOM 543 C CA . HIS A 1 71 ? -8.859 -3.400 16.425 1.00 93.44 71 HIS A CA 1
ATOM 544 C C . HIS A 1 71 ? -10.286 -2.889 16.577 1.00 93.44 71 HIS A C 1
ATOM 546 O O . HIS A 1 71 ? -10.886 -3.028 17.640 1.00 93.44 71 HIS A O 1
ATOM 552 N N . ALA A 1 72 ? -10.865 -2.350 15.506 1.00 90.62 72 ALA A N 1
ATOM 553 C CA . ALA A 1 72 ? -12.226 -1.827 15.533 1.00 90.62 72 ALA A CA 1
ATOM 554 C C . ALA A 1 72 ? -13.274 -2.929 15.771 1.00 90.62 72 ALA A C 1
ATOM 556 O O . ALA A 1 72 ? -14.263 -2.717 16.473 1.00 90.62 72 ALA A O 1
ATOM 557 N N . LEU A 1 73 ? -13.063 -4.129 15.223 1.00 90.00 73 LEU A N 1
ATOM 558 C CA . LEU A 1 73 ? -13.928 -5.276 15.482 1.00 90.00 73 LEU A CA 1
ATOM 559 C C . LEU A 1 73 ? -13.770 -5.799 16.915 1.00 90.00 73 LEU A C 1
ATOM 561 O O . LEU A 1 73 ? -14.769 -6.189 17.516 1.00 90.00 73 LEU A O 1
ATOM 565 N N . ALA A 1 74 ? -12.552 -5.801 17.463 1.00 92.12 74 ALA A N 1
ATOM 566 C CA . ALA A 1 74 ? -12.309 -6.135 18.863 1.00 92.12 74 ALA A CA 1
ATOM 567 C C . ALA A 1 74 ? -13.008 -5.134 19.798 1.00 92.12 74 ALA A C 1
ATOM 569 O O . ALA A 1 74 ? -13.778 -5.555 20.653 1.00 92.12 74 ALA A O 1
ATOM 570 N N . ALA A 1 75 ? -12.860 -3.827 19.560 1.00 90.56 75 ALA A N 1
ATOM 571 C CA . ALA A 1 75 ? -13.551 -2.777 20.315 1.00 90.56 75 ALA A CA 1
ATOM 572 C C . ALA A 1 75 ? -15.080 -2.954 20.291 1.00 90.56 75 ALA A C 1
ATOM 574 O O . ALA A 1 75 ? -15.729 -2.930 21.335 1.00 90.56 75 ALA A O 1
ATOM 575 N N . ARG A 1 76 ? -15.643 -3.275 19.117 1.00 88.00 76 ARG A N 1
ATOM 576 C CA . ARG A 1 76 ? -17.081 -3.538 18.969 1.00 88.00 76 ARG A CA 1
ATOM 577 C C . ARG A 1 76 ? -17.563 -4.740 19.789 1.00 88.00 76 ARG A C 1
ATOM 579 O O . ARG A 1 76 ? -18.718 -4.755 20.208 1.00 88.00 76 ARG A O 1
ATOM 586 N N . ARG A 1 77 ? -16.724 -5.763 19.990 1.00 84.12 77 ARG A N 1
ATOM 587 C CA . ARG A 1 77 ? -17.060 -6.920 20.844 1.00 84.12 77 ARG A CA 1
ATOM 588 C C . ARG A 1 77 ? -17.089 -6.545 22.323 1.00 84.12 77 ARG A C 1
ATOM 590 O O . ARG A 1 77 ? -17.943 -7.052 23.038 1.00 84.12 77 ARG A O 1
ATOM 597 N N . GLU A 1 78 ? -16.219 -5.630 22.736 1.00 88.62 78 GLU A N 1
ATOM 598 C CA . GLU A 1 78 ? -16.156 -5.097 24.103 1.00 88.62 78 GLU A CA 1
ATOM 599 C C . GLU A 1 78 ? -17.189 -3.980 24.368 1.00 88.62 78 GLU A C 1
ATOM 601 O O . GLU A 1 78 ? -17.262 -3.446 25.472 1.00 88.62 78 GLU A O 1
ATOM 606 N N . GLY A 1 79 ? -18.017 -3.630 23.375 1.00 81.25 79 GLY A N 1
ATOM 607 C CA . GLY A 1 79 ? -19.082 -2.630 23.511 1.00 81.25 79 GLY A CA 1
ATOM 608 C C . GLY A 1 79 ? -18.613 -1.174 23.442 1.00 81.25 79 GLY A C 1
ATOM 609 O O . GLY A 1 79 ? -19.334 -0.293 23.914 1.00 81.25 79 GLY A O 1
ATOM 610 N N . ILE A 1 80 ? -17.430 -0.931 22.867 1.00 67.25 80 ILE A N 1
ATOM 611 C CA . ILE A 1 80 ? -16.833 0.397 22.646 1.00 67.25 80 ILE A CA 1
ATOM 612 C C . ILE A 1 80 ? -17.133 0.883 21.223 1.00 67.25 80 ILE A C 1
ATOM 614 O O . ILE A 1 80 ? -17.046 0.063 20.276 1.00 67.25 80 ILE A O 1
#

Nearest PDB structures (foldseek):
  6t15-assembly1_m  TM=7.024E-01  e=8.451E-01  Saccharomyces cerevisiae S288C

Secondary structure (DSSP, 8-state):
-----PEEEEEETTEEEEE-HHHHHHHHHHHHHHHHHHHHH--S-HHHHHHHHHHHHHHHHHHHHHHHHHHHHHHHHTT-

Radius of gyration: 16.45 Å; Cα contacts (8 Å, |Δi|>4): 45; chains: 1; bounding box: 38×35×41 Å

pLDDT: mean 89.25, std 12.25, range [43.38, 98.44]

Mean predicted aligned error: 5.82 Å

Sequence (80 aa):
MTGSRSLPLVRVFGIRVGVNPSWFLILFVVIFLLWDSLSETLDASETTVYLVAVVAAASFFASIVLHELGHALAARREGI

Foldseek 3Di:
DPPQPFAFDDADPNRTDTDGPVVVVVLVVQLVVQLVVQVVPDPDDSVVSSVVSNVVSVVVVVVVVVVVVVVVVVVVVVVD

Solvent-accessible surface area (backbone atoms only — not comparable to full-atom values): 4616 Å² total; per-residue (Å²): 134,84,74,80,67,58,46,78,74,50,70,57,98,84,43,79,44,57,49,43,76,67,52,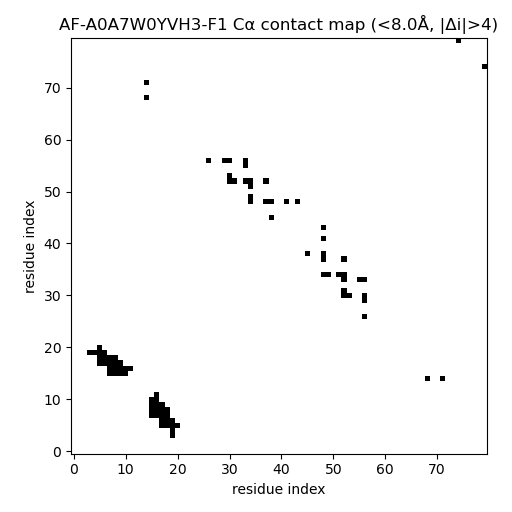57,56,52,51,52,51,49,26,51,55,40,27,56,58,37,57,78,70,48,97,61,56,72,68,56,38,43,52,50,17,48,53,50,45,52,49,51,53,49,49,52,53,52,51,55,48,49,52,54,53,51,36,49,73,76,73,94